Protein AF-A0A4S1EUS1-F1 (afdb_monomer_lite)

Radius of gyration: 32.11 Å; chains: 1; bounding box: 91×52×51 Å

Sequence (97 aa):
MSTVPKASEQQGADNQNDSGGEYFEAPTTEANLQEVSDEHFDTPEVPDSEPTPPDASRIKPRKKPSAISGRKFRKRDLVRIDTLRPSLADRIRSDHP

Structure (mmCIF, N/CA/C/O backbone):
data_AF-A0A4S1EUS1-F1
#
_entry.id   AF-A0A4S1EUS1-F1
#
loop_
_atom_site.group_PDB
_atom_site.id
_atom_site.type_symbol
_atom_site.label_atom_id
_atom_site.label_alt_id
_atom_site.label_comp_id
_atom_site.label_asym_id
_atom_site.label_entity_id
_atom_site.label_seq_id
_atom_site.pdbx_PDB_ins_code
_atom_site.Cartn_x
_atom_site.Cartn_y
_atom_site.Cartn_z
_atom_site.occupancy
_atom_site.B_iso_or_equiv
_atom_site.auth_seq_id
_atom_site.auth_comp_id
_atom_site.auth_asym_id
_atom_site.auth_atom_id
_atom_site.pdbx_PDB_model_num
ATOM 1 N N . MET A 1 1 ? 42.975 32.476 -26.185 1.00 43.25 1 MET A N 1
ATOM 2 C CA . MET A 1 1 ? 41.946 33.135 -27.014 1.00 43.25 1 MET A CA 1
ATOM 3 C C . MET A 1 1 ? 40.612 32.978 -26.304 1.00 43.25 1 MET A C 1
ATOM 5 O O . MET A 1 1 ? 40.061 31.886 -26.297 1.00 43.25 1 MET A O 1
ATOM 9 N N . SER A 1 2 ? 40.180 34.029 -25.604 1.00 52.19 2 SER A N 1
ATOM 10 C CA . SER A 1 2 ? 38.920 34.100 -24.856 1.00 52.19 2 SER A CA 1
ATOM 11 C C . SER A 1 2 ? 37.754 34.373 -25.795 1.00 52.19 2 SER A C 1
ATOM 13 O O . SER A 1 2 ? 37.834 35.342 -26.537 1.00 52.19 2 SER A O 1
ATOM 15 N N . THR A 1 3 ? 36.658 33.617 -25.692 1.00 56.69 3 THR A N 1
ATOM 16 C CA . THR A 1 3 ? 35.304 34.136 -25.955 1.00 56.69 3 THR A CA 1
ATOM 17 C C . THR A 1 3 ? 34.293 33.350 -25.113 1.00 56.69 3 THR A C 1
ATOM 19 O O . THR A 1 3 ? 34.074 32.165 -25.330 1.00 56.69 3 THR A O 1
ATOM 22 N N . VAL A 1 4 ? 33.699 34.006 -24.116 1.00 64.62 4 VAL A N 1
ATOM 23 C CA . VAL A 1 4 ? 32.429 33.591 -23.499 1.00 64.62 4 VAL A CA 1
ATOM 24 C C . VAL A 1 4 ? 31.412 34.645 -23.940 1.00 64.62 4 VAL A C 1
ATOM 26 O O . VAL A 1 4 ? 31.723 35.836 -23.819 1.00 64.62 4 VAL A O 1
ATOM 29 N N . PRO A 1 5 ? 30.256 34.265 -24.512 1.00 59.97 5 PRO A N 1
ATOM 30 C CA . PRO A 1 5 ? 29.298 35.234 -25.010 1.00 59.97 5 PRO A CA 1
ATOM 31 C C . PRO A 1 5 ? 28.584 35.944 -23.858 1.00 59.97 5 PRO A C 1
ATOM 33 O O . PRO A 1 5 ? 28.342 35.396 -22.783 1.00 59.97 5 PRO A O 1
ATOM 36 N N . LYS A 1 6 ? 28.284 37.209 -24.132 1.00 50.94 6 LYS A N 1
ATOM 37 C CA . LYS A 1 6 ? 27.585 38.175 -23.295 1.00 50.94 6 LYS A CA 1
ATOM 38 C C . LYS A 1 6 ? 26.075 38.099 -23.557 1.00 50.94 6 LYS A C 1
ATOM 40 O O . LYS A 1 6 ? 25.673 37.831 -24.682 1.00 50.94 6 LYS A O 1
ATOM 45 N N . ALA A 1 7 ? 25.323 38.479 -22.522 1.00 42.91 7 ALA A N 1
ATOM 46 C CA . ALA A 1 7 ? 23.917 38.897 -22.500 1.00 42.91 7 ALA A CA 1
ATOM 47 C C . ALA A 1 7 ? 22.843 37.793 -22.476 1.00 42.91 7 ALA A C 1
ATOM 49 O O . ALA A 1 7 ? 22.420 37.287 -23.508 1.00 42.91 7 ALA A O 1
ATOM 50 N N . SER A 1 8 ? 22.309 37.543 -21.277 1.00 50.97 8 SER A N 1
ATOM 51 C CA . SER A 1 8 ? 20.881 37.262 -21.112 1.00 50.97 8 SER A CA 1
ATOM 52 C C . SER A 1 8 ? 20.216 38.576 -20.711 1.00 50.97 8 SER A C 1
ATOM 54 O O . SER A 1 8 ? 20.332 39.007 -19.563 1.00 50.97 8 SER A O 1
ATOM 56 N N . GLU A 1 9 ? 19.607 39.257 -21.681 1.00 52.44 9 GLU A N 1
ATOM 57 C CA . GLU A 1 9 ? 18.733 40.399 -21.430 1.00 52.44 9 GLU A CA 1
ATOM 58 C C . GLU A 1 9 ? 17.471 39.943 -20.698 1.00 52.44 9 GLU A C 1
ATOM 60 O O . GLU A 1 9 ? 16.828 38.949 -21.035 1.00 52.44 9 GLU A O 1
ATOM 65 N N . GLN A 1 10 ? 17.154 40.709 -19.663 1.00 54.53 10 GLN A N 1
ATOM 66 C CA . GLN A 1 10 ? 15.907 40.679 -18.930 1.00 54.53 10 GLN A CA 1
ATOM 67 C C . GLN A 1 10 ? 14.763 41.083 -19.867 1.00 54.53 10 GLN A C 1
ATOM 69 O O . GLN A 1 10 ? 14.801 42.161 -20.455 1.00 54.53 10 GLN A O 1
ATOM 74 N N . GLN A 1 11 ? 13.703 40.282 -19.929 1.00 48.19 11 GLN A N 1
ATOM 75 C CA . GLN A 1 11 ? 12.375 40.790 -20.259 1.00 48.19 11 GLN A CA 1
ATOM 76 C C . GLN A 1 11 ? 11.420 40.362 -19.157 1.00 48.19 11 GLN A C 1
ATOM 78 O O . GLN A 1 11 ? 11.226 39.177 -18.889 1.00 48.19 11 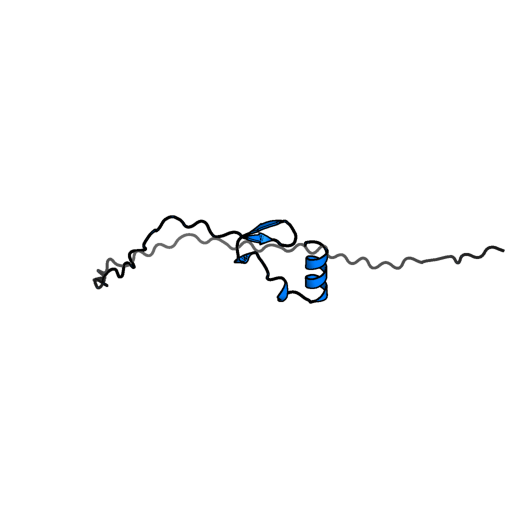GLN A O 1
ATOM 83 N N . GLY A 1 12 ? 10.913 41.380 -18.466 1.00 50.00 12 GLY A N 1
ATOM 84 C CA . GLY A 1 12 ? 9.940 41.250 -17.406 1.00 50.00 12 GLY A CA 1
ATOM 85 C C . GLY A 1 12 ? 8.600 40.755 -17.925 1.00 50.00 12 GLY A C 1
ATOM 86 O O . GLY A 1 12 ? 8.179 41.045 -19.042 1.00 50.00 12 GLY A O 1
ATOM 87 N N . ALA A 1 13 ? 7.919 40.048 -17.043 1.00 49.94 13 ALA A N 1
ATOM 88 C CA . ALA A 1 13 ? 6.477 40.039 -16.994 1.00 49.94 13 ALA A CA 1
ATOM 89 C C . ALA A 1 13 ? 6.128 40.061 -15.509 1.00 49.94 13 ALA A C 1
ATOM 91 O O . ALA A 1 13 ? 6.124 39.029 -14.838 1.00 49.94 13 ALA A O 1
ATOM 92 N N . ASP A 1 14 ? 5.919 41.272 -14.998 1.00 58.19 14 ASP A N 1
ATOM 93 C CA . ASP A 1 14 ? 5.143 41.503 -13.791 1.00 58.19 14 ASP A CA 1
ATOM 94 C C . ASP A 1 14 ? 3.800 40.787 -13.967 1.00 58.19 14 ASP A C 1
ATOM 96 O O . ASP A 1 14 ? 2.961 41.209 -14.760 1.00 58.19 14 ASP A O 1
ATOM 100 N N . ASN A 1 15 ? 3.603 39.668 -13.275 1.00 57.31 15 ASN A N 1
ATOM 101 C CA . ASN A 1 15 ? 2.283 39.069 -13.149 1.00 57.31 15 ASN A CA 1
ATOM 102 C C . ASN A 1 15 ? 1.868 39.172 -11.687 1.00 57.31 15 ASN A C 1
ATOM 104 O O . ASN A 1 15 ? 2.108 38.283 -10.869 1.00 57.31 15 ASN A O 1
ATOM 108 N N . GLN A 1 16 ? 1.328 40.350 -11.376 1.00 59.75 16 GLN A N 1
ATOM 109 C CA . GLN A 1 16 ? 0.619 40.654 -10.147 1.00 59.75 16 GLN A CA 1
ATOM 110 C C . GLN A 1 16 ? -0.604 39.738 -10.055 1.00 59.75 16 GLN A C 1
ATOM 112 O O . GLN A 1 16 ? -1.644 40.025 -10.636 1.00 59.75 16 GLN A O 1
ATOM 117 N N . ASN A 1 17 ? -0.487 38.651 -9.301 1.00 61.94 17 ASN A N 1
ATOM 118 C CA . ASN A 1 17 ? -1.642 37.923 -8.786 1.00 61.94 17 ASN A CA 1
ATOM 119 C C . ASN A 1 17 ? -1.753 38.162 -7.277 1.00 61.94 17 ASN A C 1
ATOM 121 O O . ASN A 1 17 ? -1.785 37.227 -6.483 1.00 61.94 17 ASN A O 1
ATOM 125 N N . ASP A 1 18 ? -1.823 39.438 -6.899 1.00 58.75 18 ASP A N 1
ATOM 126 C CA . ASP A 1 18 ? -2.386 39.876 -5.623 1.00 58.75 18 ASP A CA 1
ATOM 127 C C . ASP A 1 18 ? -3.870 40.181 -5.853 1.00 58.75 18 ASP A C 1
ATOM 129 O O . ASP A 1 18 ? -4.285 41.326 -6.012 1.00 58.75 18 ASP A O 1
ATOM 133 N N . SER A 1 19 ? -4.688 39.134 -5.929 1.00 60.25 19 SER A N 1
ATOM 134 C CA . SER A 1 19 ? -6.140 39.275 -5.826 1.00 60.25 19 SER A CA 1
ATOM 135 C C . SER A 1 19 ? -6.576 38.505 -4.591 1.00 60.25 19 SER A C 1
ATOM 137 O O . SER A 1 19 ? -6.715 37.281 -4.605 1.00 60.25 19 SER A O 1
ATOM 139 N N . GLY A 1 20 ? -6.676 39.247 -3.487 1.00 59.34 20 GLY A N 1
ATOM 140 C CA . GLY A 1 20 ? -7.213 38.768 -2.226 1.00 59.34 20 GLY A CA 1
ATOM 141 C C . GLY A 1 20 ? -8.617 38.218 -2.442 1.00 59.34 20 GLY A C 1
ATOM 142 O O . GLY A 1 20 ? -9.505 38.919 -2.918 1.00 59.34 20 GLY A O 1
ATOM 143 N N . GLY A 1 21 ? -8.801 36.941 -2.115 1.00 59.81 21 GLY A N 1
ATOM 144 C CA . GLY A 1 21 ? -10.124 36.349 -2.030 1.00 59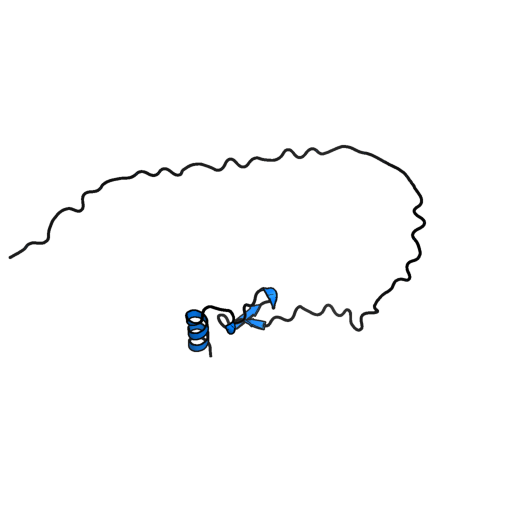.81 21 GLY A CA 1
ATOM 145 C C . GLY A 1 21 ? -10.868 36.983 -0.863 1.00 59.81 21 GLY A C 1
ATOM 146 O O . GLY A 1 21 ? -10.586 36.669 0.290 1.00 59.81 21 GLY A O 1
ATOM 147 N N . GLU A 1 22 ? -11.791 37.883 -1.172 1.00 65.44 22 GLU A N 1
ATOM 148 C CA . GLU A 1 22 ? -12.811 38.367 -0.248 1.00 65.44 22 GLU A CA 1
ATOM 149 C C . GLU A 1 22 ? -13.643 37.153 0.210 1.00 65.44 22 GLU A C 1
ATOM 151 O O . GLU A 1 22 ? -14.370 36.535 -0.575 1.00 65.44 22 GLU A O 1
ATOM 156 N N . TYR A 1 23 ? -13.488 36.751 1.471 1.00 69.25 23 TYR A N 1
ATOM 157 C CA . TYR A 1 23 ? -14.328 35.728 2.085 1.00 69.25 23 TYR A CA 1
ATOM 158 C C . TYR A 1 23 ? -15.708 36.346 2.313 1.00 69.25 23 TYR A C 1
ATOM 160 O O . TYR A 1 23 ? -15.853 37.269 3.110 1.00 69.25 23 TYR A O 1
ATOM 168 N N . PHE A 1 24 ? -16.733 35.847 1.626 1.00 63.03 24 PHE A N 1
ATOM 169 C CA . PHE A 1 24 ? -18.110 36.198 1.960 1.00 63.03 24 PHE A CA 1
ATOM 170 C C . PHE A 1 24 ? -18.463 35.570 3.316 1.00 63.03 24 PHE A C 1
ATOM 172 O O . PHE A 1 24 ? -18.655 34.357 3.411 1.00 63.03 24 PHE A O 1
ATOM 179 N N . GLU A 1 25 ? -18.548 36.386 4.367 1.00 66.56 25 GLU A N 1
ATOM 180 C CA . GLU A 1 25 ? -19.186 35.986 5.621 1.00 66.56 25 GLU A CA 1
ATOM 181 C C . GLU A 1 25 ? -20.700 35.847 5.394 1.00 66.56 25 GLU A C 1
ATOM 183 O O . GLU A 1 25 ? -21.368 36.773 4.931 1.00 66.56 25 GLU A O 1
ATOM 188 N N . ALA A 1 26 ? -21.252 34.668 5.691 1.00 67.25 26 ALA A N 1
ATOM 189 C CA . ALA A 1 26 ? -22.692 34.438 5.642 1.00 67.25 26 ALA A CA 1
ATOM 190 C C . ALA A 1 26 ? -23.358 35.012 6.911 1.00 67.25 26 ALA A C 1
ATOM 192 O O . ALA A 1 26 ? -22.903 34.696 8.014 1.00 67.25 26 ALA A O 1
ATOM 193 N N . PRO A 1 27 ? -24.450 35.793 6.801 1.00 64.69 27 PRO A N 1
ATOM 194 C CA . PRO A 1 27 ? -25.201 36.253 7.964 1.00 64.69 27 PRO A CA 1
ATOM 195 C C . PRO A 1 27 ? -25.846 35.068 8.694 1.00 64.69 27 PRO A C 1
ATOM 197 O O . PRO A 1 27 ? -26.673 34.351 8.129 1.00 64.69 27 PRO A O 1
ATOM 200 N N . THR A 1 28 ? -25.498 34.871 9.964 1.00 59.91 28 THR A N 1
ATOM 201 C CA . THR A 1 28 ? -26.219 33.979 10.878 1.00 59.91 28 THR A CA 1
ATOM 202 C C . THR A 1 28 ? -27.532 34.643 11.292 1.00 59.91 28 THR A C 1
ATOM 204 O O . THR A 1 28 ? -27.546 35.491 12.182 1.00 59.91 28 THR A O 1
ATOM 207 N N . THR A 1 29 ? -28.646 34.285 10.651 1.00 58.22 29 THR A N 1
ATOM 208 C CA . THR A 1 29 ? -29.982 34.640 11.153 1.00 58.22 29 THR A CA 1
ATOM 209 C C . THR A 1 29 ? -30.423 33.604 12.177 1.00 58.22 29 THR A C 1
ATOM 211 O O . THR A 1 29 ? -30.938 32.540 11.831 1.00 58.22 29 THR A O 1
ATOM 214 N N . GLU A 1 30 ? -30.183 33.918 13.445 1.00 51.41 30 GLU A N 1
ATOM 215 C CA . GLU A 1 30 ? -30.885 33.310 14.569 1.00 51.41 30 GLU A CA 1
ATOM 216 C C . GLU A 1 30 ? -32.346 33.792 14.608 1.00 51.41 30 GLU A C 1
ATOM 218 O O . GLU A 1 30 ? -32.660 34.895 14.161 1.00 51.41 30 GLU A O 1
ATOM 223 N N . ALA A 1 31 ? -33.195 32.961 15.215 1.00 49.19 31 ALA A N 1
ATOM 224 C CA . ALA A 1 31 ? -34.595 33.185 15.580 1.00 49.19 31 ALA A CA 1
ATOM 225 C C . ALA A 1 31 ? -35.657 33.001 14.478 1.00 49.19 31 ALA A C 1
ATOM 227 O O . ALA A 1 31 ? -36.013 33.927 13.755 1.00 49.19 31 ALA A O 1
ATOM 228 N N . ASN A 1 32 ? -36.321 31.839 14.502 1.00 41.00 32 ASN A N 1
ATOM 229 C CA . ASN A 1 32 ? -37.774 31.859 14.660 1.00 41.00 32 ASN A CA 1
ATOM 230 C C . ASN A 1 32 ? -38.270 30.592 15.374 1.00 41.00 32 ASN A C 1
ATOM 232 O O . ASN A 1 32 ? -38.043 29.475 14.911 1.00 41.00 32 ASN A O 1
ATOM 236 N N . LEU A 1 33 ? -38.923 30.796 16.519 1.00 50.09 33 LEU A N 1
ATOM 237 C CA . LEU A 1 33 ? -39.715 29.788 17.206 1.00 50.09 33 LEU A CA 1
ATOM 238 C C . LEU A 1 33 ? -40.860 29.351 16.288 1.00 50.09 33 LEU A C 1
ATOM 240 O O . LEU A 1 33 ? -41.634 30.189 15.843 1.00 50.09 33 LEU A O 1
ATOM 244 N N . GLN A 1 34 ? -41.041 28.047 16.110 1.00 42.06 34 GLN A N 1
ATOM 245 C CA . GLN A 1 34 ? -42.375 27.512 15.871 1.00 42.06 34 GLN A CA 1
ATOM 246 C C . GLN A 1 34 ? -42.536 26.254 16.721 1.00 42.06 34 GLN A C 1
ATOM 248 O O . GLN A 1 34 ? -42.150 25.148 16.354 1.00 42.06 34 GLN A O 1
ATOM 253 N N . GLU A 1 35 ? -43.067 26.494 17.912 1.00 49.78 35 GLU A N 1
ATOM 254 C CA . GLU A 1 35 ? -43.804 25.542 18.726 1.00 49.78 35 GLU A CA 1
ATOM 255 C C . GLU A 1 35 ? -44.931 24.959 17.855 1.00 49.78 35 GLU A C 1
ATOM 257 O O . GLU A 1 35 ? -45.847 25.674 17.443 1.00 49.78 35 GLU A O 1
ATOM 262 N N . VAL A 1 36 ? -44.819 23.683 17.480 1.00 45.53 36 VAL A N 1
ATOM 263 C CA . VAL A 1 36 ? -45.900 22.939 16.825 1.00 45.53 36 VAL A CA 1
ATOM 264 C C . VAL A 1 36 ? -45.980 21.552 17.448 1.00 45.53 36 VAL A C 1
ATOM 266 O O . VAL A 1 36 ? -45.084 20.725 17.310 1.00 45.53 36 VAL A O 1
ATOM 269 N N . SER A 1 37 ? -47.100 21.380 18.138 1.00 46.19 37 SER A N 1
ATOM 270 C CA . SER A 1 37 ? -47.899 20.168 18.253 1.00 46.19 37 SER A CA 1
ATOM 271 C C . SER A 1 37 ? -47.305 18.970 18.991 1.00 46.19 37 SER A C 1
ATOM 273 O O . SER A 1 37 ? -46.619 18.110 18.447 1.00 46.19 37 SER A O 1
ATOM 275 N N . ASP A 1 38 ? -47.739 18.908 20.245 1.00 52.34 38 ASP A N 1
ATOM 276 C CA . ASP A 1 38 ? -48.052 17.720 21.031 1.00 52.34 38 ASP A CA 1
ATOM 277 C C . ASP A 1 38 ? -49.019 16.802 20.239 1.00 52.34 38 ASP A C 1
ATOM 279 O O . ASP A 1 38 ? -50.238 16.880 20.374 1.00 52.34 38 ASP A O 1
ATOM 283 N N . GLU A 1 39 ? -48.486 15.984 19.326 1.00 50.25 39 GLU A N 1
ATOM 284 C CA . GLU A 1 39 ? -49.223 14.892 18.679 1.00 50.25 39 GLU A CA 1
ATOM 285 C C . GLU A 1 39 ? -48.557 13.565 19.058 1.00 50.25 39 GLU A C 1
ATOM 287 O O . GLU A 1 39 ? -47.414 13.269 18.707 1.00 50.25 39 GLU A O 1
ATOM 292 N N . HIS A 1 40 ? -49.303 12.788 19.838 1.00 59.75 40 HIS A N 1
ATOM 293 C CA . HIS A 1 40 ? -48.988 11.461 20.343 1.00 59.75 40 HIS A CA 1
ATOM 294 C C . HIS A 1 40 ? -48.755 10.478 19.185 1.00 59.75 40 HIS A C 1
ATOM 296 O O . HIS A 1 40 ? -49.683 9.832 18.692 1.00 59.75 40 HIS A O 1
ATOM 302 N N . PHE A 1 41 ? -47.503 10.349 18.748 1.00 52.88 41 PHE A N 1
ATOM 303 C CA . PHE A 1 41 ? -47.085 9.225 17.924 1.00 52.88 41 PHE A CA 1
ATOM 304 C C . PHE A 1 41 ? -47.091 7.976 18.809 1.00 52.88 41 PHE A C 1
ATOM 306 O O . PHE A 1 41 ? -46.172 7.761 19.599 1.00 52.88 41 PHE A O 1
ATOM 313 N N . ASP A 1 42 ? -48.136 7.155 18.678 1.00 62.56 42 ASP A N 1
ATOM 314 C CA . ASP A 1 42 ? -48.104 5.755 19.103 1.00 62.56 42 ASP A CA 1
ATOM 315 C C . ASP A 1 42 ? -46.996 5.072 18.300 1.00 62.56 42 ASP A C 1
ATOM 317 O O . ASP A 1 42 ? -47.176 4.623 17.165 1.00 62.56 42 ASP A O 1
ATOM 321 N N . THR A 1 43 ? -45.791 5.117 18.859 1.00 65.12 43 THR A N 1
ATOM 322 C CA . THR A 1 43 ? -44.616 4.479 18.287 1.00 65.12 43 THR A CA 1
ATOM 323 C C . THR A 1 43 ? -44.912 2.983 18.297 1.00 65.12 43 THR A C 1
ATOM 325 O O . THR A 1 43 ? -45.087 2.431 19.386 1.00 65.12 43 THR A O 1
ATOM 328 N N . PRO A 1 44 ? -45.016 2.301 17.140 1.00 66.69 44 PRO A N 1
ATOM 329 C CA . PRO A 1 44 ? -45.162 0.857 17.155 1.00 66.69 44 PRO A CA 1
ATOM 330 C C . PRO A 1 44 ? -43.972 0.293 17.925 1.00 66.69 44 PRO A C 1
ATOM 332 O O . PRO A 1 44 ? -42.832 0.678 17.653 1.00 66.69 44 PRO A O 1
ATOM 335 N N . GLU A 1 45 ? -44.242 -0.580 18.896 1.00 62.38 45 GLU A N 1
ATOM 336 C CA . GLU A 1 45 ? -43.227 -1.334 19.628 1.00 62.38 45 GLU A CA 1
ATOM 337 C C . GLU A 1 45 ? -42.564 -2.286 18.624 1.00 62.38 45 GLU A C 1
ATOM 339 O O . GLU A 1 45 ? -42.927 -3.452 18.460 1.00 62.38 45 GLU A O 1
ATOM 344 N N . VAL A 1 46 ? -41.646 -1.727 17.835 1.00 69.12 46 VAL A N 1
ATOM 345 C CA . VAL A 1 46 ? -40.724 -2.489 17.013 1.00 69.12 46 VAL A CA 1
ATOM 346 C C . VAL A 1 46 ? -39.906 -3.264 18.032 1.00 69.12 46 VAL A C 1
ATOM 348 O O . VAL A 1 46 ? -39.272 -2.623 18.870 1.00 69.12 46 VAL A O 1
ATOM 351 N N . PRO A 1 47 ? -39.944 -4.608 18.019 1.00 66.12 47 PRO A N 1
ATOM 352 C CA . PRO A 1 47 ? -39.142 -5.383 18.944 1.00 66.12 47 PRO A CA 1
ATOM 353 C C . PRO A 1 47 ? -37.718 -4.887 18.776 1.00 66.12 47 PRO A C 1
ATOM 355 O O . PRO A 1 47 ? -37.223 -4.888 17.640 1.00 66.12 47 PRO A O 1
ATOM 358 N N . ASP A 1 48 ? -37.114 -4.415 19.870 1.00 64.38 48 ASP A N 1
ATOM 359 C CA . ASP A 1 48 ? -35.706 -4.059 19.919 1.00 64.38 48 ASP A CA 1
ATOM 360 C C . ASP A 1 48 ? -34.958 -5.285 19.413 1.00 64.38 48 ASP A C 1
ATOM 362 O O . ASP A 1 48 ? -34.690 -6.247 20.134 1.00 64.38 48 ASP A O 1
ATOM 366 N N . SER A 1 49 ? -34.687 -5.288 18.109 1.00 61.75 49 SER A N 1
ATOM 367 C CA . SER A 1 49 ? -33.788 -6.215 17.459 1.00 61.75 49 SER A CA 1
ATOM 368 C C . SER A 1 49 ? -32.427 -5.745 17.910 1.00 61.75 49 SER A C 1
ATOM 370 O O . SER A 1 49 ? -31.695 -5.116 17.158 1.00 61.75 49 SER A O 1
ATOM 372 N N . GLU A 1 50 ? -32.154 -5.946 19.192 1.00 63.47 50 GLU A N 1
ATOM 373 C CA . GLU A 1 50 ? -30.868 -5.797 19.806 1.00 63.47 50 GLU A CA 1
ATOM 374 C C . GLU A 1 50 ? -30.086 -7.002 19.288 1.00 63.47 50 GLU A C 1
ATOM 376 O O . GLU A 1 50 ? -30.321 -8.130 19.738 1.00 63.47 50 GLU A O 1
ATOM 381 N N . PRO A 1 51 ? -29.180 -6.851 18.300 1.00 62.16 51 PRO A N 1
ATOM 382 C CA . PRO A 1 51 ? -28.178 -7.876 18.144 1.00 62.16 51 PRO A CA 1
ATOM 383 C C . PRO A 1 51 ? -27.342 -7.764 19.412 1.00 62.16 51 PRO A C 1
ATOM 385 O O . PRO A 1 51 ? -26.453 -6.922 19.447 1.00 62.16 51 PRO A O 1
ATOM 388 N N . THR A 1 52 ? -27.635 -8.548 20.458 1.00 62.34 52 THR A N 1
ATOM 389 C CA . THR A 1 52 ? -26.750 -8.684 21.623 1.00 62.34 52 THR A CA 1
ATOM 390 C C . THR A 1 52 ? -25.340 -8.882 21.075 1.00 62.34 52 THR A C 1
ATOM 392 O O . THR A 1 52 ? -25.075 -9.941 20.493 1.00 62.34 52 THR A O 1
ATOM 395 N N . PRO A 1 53 ? -24.445 -7.879 21.154 1.00 58.62 53 PRO A N 1
ATOM 396 C CA . PRO A 1 53 ? -23.125 -8.042 20.599 1.00 58.62 53 PRO A CA 1
ATOM 397 C C . PRO A 1 5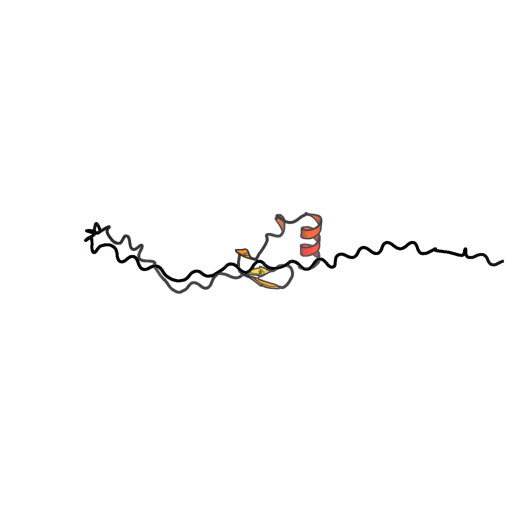3 ? -22.348 -8.868 21.624 1.00 58.62 53 PRO A C 1
ATOM 399 O O . PRO A 1 53 ? -22.179 -8.405 22.758 1.00 58.62 53 PRO A O 1
ATOM 402 N N . PRO A 1 54 ? -21.861 -10.074 21.283 1.00 56.12 54 PRO A N 1
ATOM 403 C CA . PRO A 1 54 ? -20.868 -10.709 22.127 1.00 56.12 54 PRO A CA 1
ATOM 404 C C . PRO A 1 54 ? -19.649 -9.780 22.097 1.00 56.12 54 PRO A C 1
ATOM 406 O O . PRO A 1 54 ? -19.041 -9.567 21.050 1.00 56.12 54 PRO A O 1
ATOM 409 N N . ASP A 1 55 ? -19.354 -9.156 23.233 1.00 53.28 55 ASP A N 1
ATOM 410 C CA . ASP A 1 55 ? -18.231 -8.245 23.441 1.00 53.28 55 ASP A CA 1
ATOM 411 C C . ASP A 1 55 ? -18.287 -6.894 22.707 1.00 53.28 55 ASP A C 1
ATOM 413 O O . ASP A 1 55 ? -17.442 -6.575 21.866 1.00 53.28 55 ASP A O 1
ATOM 417 N N . ALA A 1 56 ? -19.121 -5.972 23.197 1.00 53.25 56 ALA A N 1
ATOM 418 C CA . ALA A 1 56 ? -18.883 -4.528 23.047 1.00 53.25 56 ALA A CA 1
ATOM 419 C C . ALA A 1 56 ? -17.658 -4.033 23.860 1.00 53.25 56 ALA A C 1
ATOM 421 O O . ALA A 1 56 ? -17.606 -2.895 24.337 1.00 53.25 56 ALA A O 1
ATOM 422 N N . SER A 1 57 ? -16.618 -4.865 23.996 1.00 61.16 57 SER A N 1
ATOM 423 C CA . SER A 1 57 ? -15.285 -4.354 24.279 1.00 61.16 57 SER A CA 1
ATOM 424 C C . SER A 1 57 ? -14.949 -3.407 23.131 1.00 61.16 57 SER A C 1
ATOM 426 O O . SER A 1 57 ? -15.070 -3.757 21.964 1.00 61.16 57 SER A O 1
ATOM 428 N N . ARG A 1 58 ? -14.622 -2.154 23.435 1.00 62.00 58 ARG A N 1
ATOM 429 C CA . ARG A 1 58 ? -14.327 -1.108 22.449 1.00 62.00 58 ARG A CA 1
ATOM 430 C C . ARG A 1 58 ? -13.110 -1.551 21.614 1.00 62.00 58 ARG A C 1
ATOM 432 O O . ARG A 1 58 ? -11.974 -1.217 21.958 1.00 62.00 58 ARG A O 1
ATOM 439 N N . ILE A 1 59 ? -13.320 -2.364 20.567 1.00 67.06 59 ILE A N 1
ATOM 440 C CA . ILE A 1 59 ? -12.252 -3.020 19.805 1.00 67.06 59 ILE A CA 1
ATOM 441 C C . ILE A 1 59 ? -11.457 -1.909 19.141 1.00 67.06 59 ILE A C 1
ATOM 443 O O . ILE A 1 59 ? -11.885 -1.303 18.157 1.00 67.06 59 ILE A O 1
ATOM 447 N N . LYS A 1 60 ? -10.288 -1.606 19.711 1.00 73.06 60 LYS A N 1
ATOM 448 C CA . LYS A 1 60 ? -9.417 -0.563 19.179 1.00 73.06 60 LYS A CA 1
ATOM 449 C C . LYS A 1 60 ? -9.174 -0.867 17.697 1.00 73.06 60 LYS A C 1
ATOM 451 O O . LYS A 1 60 ? -8.757 -1.990 17.379 1.00 73.06 60 LYS A O 1
ATOM 456 N N . PRO A 1 61 ? -9.416 0.103 16.795 1.00 77.69 61 PRO A N 1
ATOM 457 C CA . PRO A 1 61 ? -9.282 -0.128 15.369 1.00 77.69 61 PRO A CA 1
ATOM 458 C C . PRO A 1 61 ? -7.880 -0.649 15.069 1.00 77.69 61 PRO A C 1
ATOM 460 O O . PRO A 1 61 ? -6.877 -0.041 15.456 1.00 77.69 61 PRO A O 1
ATOM 463 N N . ARG A 1 62 ? -7.826 -1.813 14.416 1.00 83.88 62 ARG A N 1
ATOM 464 C CA . ARG A 1 62 ? -6.584 -2.524 14.115 1.00 83.88 62 ARG A CA 1
ATOM 465 C C . ARG A 1 62 ? -5.709 -1.627 13.242 1.00 83.88 62 ARG A C 1
ATOM 467 O O . ARG A 1 62 ? -6.074 -1.301 12.113 1.00 83.88 62 ARG A O 1
ATOM 474 N N . LYS A 1 63 ? -4.561 -1.218 13.782 1.00 94.50 63 LYS A N 1
ATOM 475 C CA . LYS A 1 63 ? -3.548 -0.462 13.043 1.00 94.50 63 LYS A CA 1
ATOM 476 C C . LYS A 1 63 ? -2.505 -1.418 12.477 1.00 94.50 63 LYS A C 1
ATOM 478 O O . LYS A 1 63 ? -2.113 -2.367 13.156 1.00 94.50 63 LYS A O 1
ATOM 483 N N . LYS A 1 64 ? -2.053 -1.165 11.253 1.00 92.38 64 LYS A N 1
ATOM 484 C CA . LYS A 1 64 ? -0.979 -1.924 10.597 1.00 92.38 64 LYS A CA 1
ATOM 485 C C . LYS A 1 64 ? 0.212 -0.987 10.349 1.00 92.38 64 LYS A C 1
ATOM 487 O O . LYS A 1 64 ? -0.007 0.219 10.204 1.00 92.38 64 LYS A O 1
ATOM 492 N N . PRO A 1 65 ? 1.457 -1.486 10.391 1.00 93.69 65 PRO A N 1
ATOM 493 C CA . PRO A 1 65 ? 2.618 -0.674 10.049 1.00 93.69 65 PRO A CA 1
ATOM 494 C C . PRO A 1 65 ? 2.561 -0.286 8.567 1.00 93.69 65 PRO A C 1
ATOM 496 O O . PRO A 1 65 ? 2.145 -1.082 7.727 1.00 93.69 65 PRO A O 1
ATOM 499 N N . SER A 1 66 ? 2.946 0.948 8.258 1.00 93.44 66 SER A N 1
ATOM 500 C CA . SER A 1 66 ? 3.218 1.364 6.882 1.00 93.44 66 SER A CA 1
ATOM 501 C C . SER A 1 66 ? 4.514 0.726 6.395 1.00 93.44 66 SER A C 1
ATOM 503 O O . SER A 1 66 ? 5.469 0.629 7.160 1.00 93.44 66 SER A O 1
ATOM 505 N N . ALA A 1 67 ? 4.557 0.341 5.122 1.00 92.50 67 ALA A N 1
ATOM 506 C CA . ALA A 1 67 ? 5.770 -0.203 4.515 1.00 92.50 67 ALA A CA 1
ATOM 507 C C . ALA A 1 67 ? 6.885 0.846 4.387 1.00 92.50 67 ALA A C 1
ATOM 509 O O . ALA A 1 67 ? 8.049 0.506 4.462 1.00 92.50 67 ALA A O 1
ATOM 510 N N . ILE A 1 68 ? 6.521 2.125 4.252 1.00 92.69 68 ILE A N 1
ATOM 511 C CA . ILE A 1 68 ? 7.484 3.215 4.041 1.00 92.69 68 ILE A CA 1
ATOM 512 C C . ILE A 1 68 ? 8.091 3.695 5.366 1.00 92.69 68 ILE A C 1
ATOM 514 O O . ILE A 1 68 ? 9.296 3.843 5.510 1.00 92.69 68 ILE A O 1
ATOM 518 N N . SER A 1 69 ? 7.243 3.976 6.360 1.00 91.81 69 SER A N 1
ATOM 519 C CA . SER A 1 69 ? 7.679 4.613 7.611 1.00 91.81 69 SER A CA 1
ATOM 520 C C . SER A 1 69 ? 7.735 3.644 8.800 1.00 91.81 69 SER A C 1
ATOM 522 O O . SER A 1 69 ? 8.206 4.027 9.870 1.00 91.81 69 SER A O 1
ATOM 524 N N . GLY A 1 70 ? 7.168 2.436 8.699 1.00 91.25 70 GLY A N 1
ATOM 525 C CA . GLY A 1 70 ? 6.974 1.513 9.831 1.00 91.25 70 GLY A CA 1
ATOM 526 C C . GLY A 1 70 ? 5.927 1.983 10.854 1.00 91.25 70 GLY A C 1
ATOM 527 O O . GLY A 1 70 ? 5.419 1.208 11.670 1.00 91.25 70 GLY A O 1
ATOM 528 N N . ARG A 1 71 ? 5.536 3.261 10.799 1.00 94.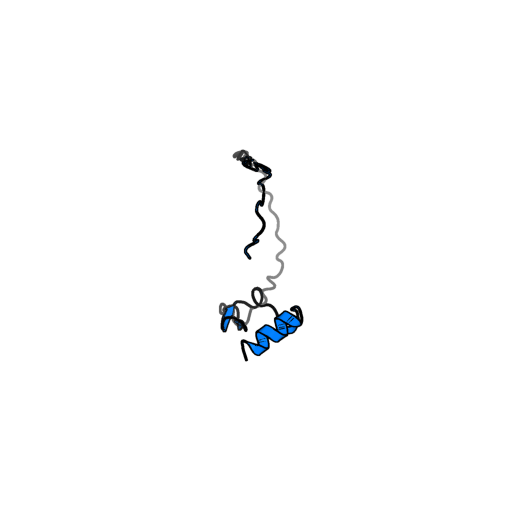19 71 ARG A N 1
ATOM 529 C CA . ARG A 1 71 ? 4.548 3.872 11.687 1.00 94.19 71 ARG A CA 1
ATOM 530 C C . ARG A 1 71 ? 3.172 3.239 11.467 1.00 94.19 71 ARG A C 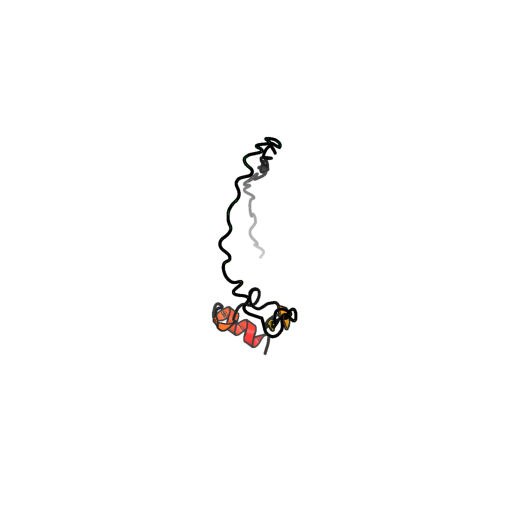1
ATOM 532 O O . ARG A 1 71 ? 2.816 2.883 10.343 1.00 94.19 71 ARG A O 1
ATOM 539 N N . LYS A 1 72 ? 2.417 3.048 12.556 1.00 95.12 72 LYS A N 1
ATOM 540 C CA . LYS A 1 72 ? 1.146 2.306 12.559 1.00 95.12 72 LYS A CA 1
ATOM 541 C C . LYS A 1 72 ? -0.036 3.211 12.215 1.00 95.12 72 LYS A C 1
ATOM 543 O O . LYS A 1 72 ? -0.358 4.120 12.981 1.00 95.12 72 LYS A O 1
ATOM 548 N N . PHE A 1 73 ? -0.749 2.879 11.146 1.00 92.69 73 PHE A N 1
ATOM 549 C CA . PHE A 1 73 ? -1.916 3.617 10.656 1.00 92.69 73 PHE A CA 1
ATOM 550 C C . PHE A 1 73 ? -3.173 2.742 10.627 1.00 92.69 73 PHE A C 1
ATOM 552 O O . PHE A 1 73 ? -3.083 1.511 10.685 1.00 92.69 73 PHE A O 1
ATOM 559 N N . ARG A 1 74 ? -4.365 3.357 10.584 1.00 94.19 74 ARG A N 1
ATOM 560 C CA . ARG A 1 74 ? -5.614 2.601 10.386 1.00 94.19 74 ARG A CA 1
ATOM 561 C C . ARG A 1 74 ? -5.656 2.073 8.952 1.00 94.19 74 ARG A C 1
ATOM 563 O O . ARG A 1 74 ? -5.063 2.659 8.058 1.00 94.19 74 ARG A O 1
ATOM 570 N N . LYS A 1 75 ? -6.427 1.008 8.716 1.00 92.12 75 LYS A N 1
ATOM 571 C CA . LYS A 1 75 ? -6.580 0.406 7.379 1.00 92.12 75 LYS A CA 1
ATOM 572 C C . LYS A 1 75 ? -6.980 1.425 6.300 1.00 92.12 75 LYS A C 1
ATOM 574 O O . LYS A 1 75 ? -6.485 1.327 5.191 1.00 92.12 75 LYS A O 1
ATOM 579 N N . ARG A 1 76 ? -7.836 2.396 6.638 1.00 93.00 76 ARG A N 1
ATOM 580 C CA . ARG A 1 76 ? -8.284 3.455 5.718 1.00 93.00 76 ARG A CA 1
ATOM 581 C C . ARG A 1 76 ? -7.181 4.427 5.285 1.00 93.00 76 ARG A C 1
ATOM 583 O O . ARG A 1 76 ? -7.304 5.033 4.234 1.00 93.00 76 ARG A O 1
ATOM 590 N N . ASP A 1 77 ? -6.134 4.570 6.095 1.00 93.69 77 ASP A N 1
ATOM 591 C CA . ASP A 1 77 ? -5.019 5.475 5.813 1.00 93.69 77 ASP A CA 1
ATOM 592 C C . ASP A 1 77 ? -3.855 4.712 5.140 1.00 93.69 77 ASP A C 1
ATOM 594 O O . ASP A 1 77 ? -2.832 5.301 4.807 1.00 93.69 77 ASP A O 1
ATOM 598 N N . LEU A 1 78 ? -3.979 3.387 4.968 1.00 93.25 78 LEU A N 1
ATOM 599 C CA . LEU A 1 78 ? -2.981 2.547 4.314 1.00 93.25 78 LEU A CA 1
ATOM 600 C C . LEU A 1 78 ? -3.414 2.211 2.893 1.00 93.25 78 LEU A C 1
ATOM 602 O O . LEU A 1 78 ? -4.523 1.731 2.662 1.00 93.25 78 LEU A O 1
ATOM 606 N N . VAL A 1 79 ? -2.484 2.380 1.959 1.00 94.06 79 VAL A N 1
ATOM 607 C CA . VAL A 1 79 ? -2.646 1.980 0.561 1.00 94.06 79 VAL A CA 1
ATOM 608 C C . VAL A 1 79 ? -1.903 0.666 0.331 1.00 94.06 79 VAL A C 1
ATOM 610 O O . VAL A 1 79 ? -0.820 0.449 0.877 1.00 94.06 79 VAL A O 1
ATOM 613 N N . ARG A 1 80 ? -2.488 -0.241 -0.457 1.00 93.19 80 ARG A N 1
ATOM 614 C CA . ARG A 1 80 ? -1.829 -1.499 -0.834 1.00 93.19 80 ARG A CA 1
ATOM 615 C C . ARG A 1 80 ? -0.720 -1.206 -1.843 1.00 93.19 80 ARG A C 1
ATOM 617 O O . ARG A 1 80 ? -0.976 -0.530 -2.837 1.00 93.19 80 ARG A O 1
ATOM 624 N N . ILE A 1 81 ? 0.473 -1.760 -1.624 1.00 94.25 81 ILE A N 1
ATOM 625 C CA . ILE A 1 81 ? 1.637 -1.545 -2.502 1.00 94.25 81 ILE A CA 1
ATOM 626 C C . ILE A 1 81 ? 1.309 -1.938 -3.951 1.00 94.25 81 ILE A C 1
ATOM 628 O O . ILE A 1 81 ? 1.614 -1.185 -4.867 1.00 94.25 81 ILE A O 1
ATOM 632 N N . ASP A 1 82 ? 0.586 -3.042 -4.151 1.00 92.88 82 ASP A N 1
ATOM 633 C CA . ASP A 1 82 ? 0.267 -3.582 -5.485 1.00 92.88 82 ASP A CA 1
ATOM 634 C C . ASP A 1 82 ? -0.719 -2.721 -6.290 1.00 92.88 82 ASP A C 1
ATOM 636 O O . ASP A 1 82 ? -0.891 -2.921 -7.487 1.00 92.88 82 ASP A O 1
ATOM 640 N N . THR A 1 83 ? -1.387 -1.769 -5.633 1.00 95.31 83 THR A N 1
ATOM 641 C CA . THR A 1 83 ? -2.323 -0.837 -6.285 1.00 95.31 83 THR A CA 1
ATOM 642 C C . THR A 1 83 ? -1.660 0.475 -6.706 1.00 95.31 83 THR A C 1
ATOM 644 O O . THR A 1 83 ? -2.292 1.307 -7.352 1.00 95.31 83 THR A O 1
ATOM 647 N N . LEU A 1 84 ? -0.391 0.678 -6.336 1.00 93.81 84 LEU A N 1
ATOM 648 C CA . LEU A 1 84 ? 0.397 1.833 -6.753 1.00 93.81 84 LEU A CA 1
ATOM 649 C C . LEU A 1 84 ? 0.943 1.635 -8.173 1.00 93.81 84 LEU A C 1
ATOM 651 O O . LEU A 1 84 ? 0.945 0.536 -8.725 1.00 93.81 84 LEU A O 1
ATOM 655 N N . ARG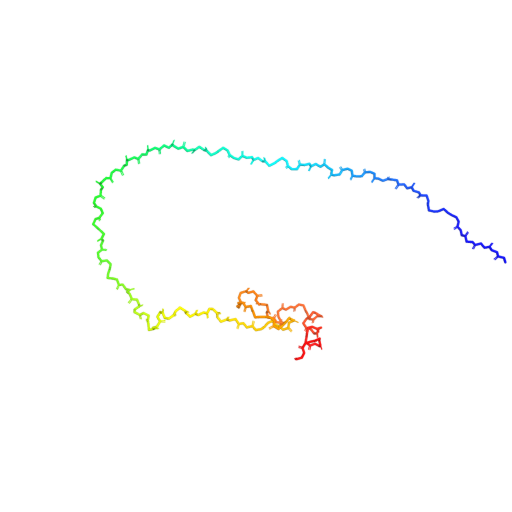 A 1 85 ? 1.464 2.714 -8.765 1.00 97.38 85 ARG A N 1
ATOM 656 C CA . ARG A 1 85 ? 2.207 2.626 -10.030 1.00 97.38 85 ARG A CA 1
ATOM 657 C C . ARG A 1 85 ? 3.391 1.655 -9.881 1.00 97.38 85 ARG A C 1
ATOM 659 O O . ARG A 1 85 ? 4.096 1.773 -8.876 1.00 97.38 85 ARG A O 1
ATOM 666 N N . PRO A 1 86 ? 3.686 0.800 -10.881 1.00 96.19 86 PRO A N 1
ATOM 667 C CA . PRO A 1 86 ? 4.749 -0.206 -10.777 1.00 96.19 86 PRO A CA 1
ATOM 668 C C . PRO A 1 86 ? 6.099 0.378 -10.346 1.00 96.19 86 PRO A C 1
ATOM 670 O O . PRO A 1 86 ? 6.681 -0.068 -9.365 1.00 96.19 86 PRO A O 1
ATOM 673 N N . SER A 1 87 ? 6.521 1.493 -10.958 1.00 96.38 87 SER A N 1
ATOM 674 C CA . SER A 1 87 ? 7.796 2.139 -10.612 1.00 96.38 87 SER A CA 1
ATOM 675 C C . SER A 1 87 ? 7.882 2.638 -9.167 1.00 96.38 87 SER A C 1
ATOM 677 O O . SER A 1 87 ? 8.982 2.803 -8.647 1.00 96.38 87 SER A O 1
ATOM 679 N N . LEU A 1 88 ? 6.754 2.946 -8.520 1.00 95.19 88 LEU A N 1
ATOM 680 C CA . LEU A 1 88 ? 6.719 3.349 -7.114 1.00 95.19 88 LEU A CA 1
ATOM 681 C C . LEU A 1 88 ? 6.661 2.125 -6.197 1.00 95.19 88 LEU A C 1
ATOM 683 O O . LEU A 1 88 ? 7.360 2.095 -5.190 1.00 95.19 88 LEU A O 1
ATOM 687 N N . ALA A 1 89 ? 5.863 1.120 -6.559 1.00 95.88 89 ALA A N 1
ATOM 688 C CA . ALA A 1 89 ? 5.771 -0.132 -5.818 1.00 95.88 89 ALA A CA 1
ATOM 689 C C . ALA A 1 89 ? 7.138 -0.828 -5.714 1.00 95.88 89 ALA A C 1
ATOM 691 O O . ALA A 1 89 ? 7.551 -1.209 -4.619 1.00 95.88 89 ALA A O 1
ATOM 692 N N . ASP A 1 90 ? 7.862 -0.919 -6.830 1.00 95.12 90 ASP A N 1
ATOM 693 C CA . ASP A 1 90 ? 9.173 -1.570 -6.890 1.00 95.12 90 ASP A CA 1
ATOM 694 C C . ASP A 1 90 ? 10.238 -0.808 -6.091 1.00 95.12 90 ASP A C 1
ATOM 696 O O . ASP A 1 90 ? 11.052 -1.424 -5.400 1.00 95.12 90 ASP A O 1
ATOM 700 N N . ARG A 1 91 ? 10.187 0.532 -6.111 1.00 95.38 91 ARG A N 1
ATOM 701 C CA . ARG A 1 91 ? 11.055 1.373 -5.271 1.00 95.38 91 ARG A CA 1
ATOM 702 C C . ARG A 1 91 ? 10.797 1.136 -3.788 1.00 95.38 91 ARG A C 1
ATOM 704 O O . ARG A 1 91 ? 11.732 0.837 -3.062 1.00 95.38 91 ARG A O 1
ATOM 711 N N . ILE A 1 92 ? 9.535 1.166 -3.353 1.00 95.25 92 ILE A N 1
ATOM 712 C CA . ILE A 1 92 ? 9.175 0.946 -1.942 1.00 95.25 92 ILE A CA 1
ATOM 713 C C . ILE A 1 92 ? 9.644 -0.429 -1.450 1.00 95.25 92 ILE A C 1
ATOM 715 O O . ILE A 1 92 ? 10.157 -0.520 -0.342 1.00 95.25 92 ILE A O 1
ATOM 719 N N . ARG A 1 93 ? 9.482 -1.491 -2.252 1.00 93.25 93 ARG A N 1
ATOM 720 C CA . ARG A 1 93 ? 9.939 -2.843 -1.875 1.00 93.25 93 ARG A CA 1
ATOM 721 C C . ARG A 1 93 ? 11.463 -2.950 -1.794 1.00 93.25 93 ARG A C 1
ATOM 723 O O . ARG A 1 93 ? 11.964 -3.693 -0.962 1.00 93.25 93 ARG A O 1
ATOM 730 N N . SER A 1 94 ? 12.181 -2.235 -2.660 1.00 94.62 94 SER A N 1
ATOM 731 C CA . SER A 1 94 ? 13.650 -2.203 -2.648 1.00 94.62 94 SER A CA 1
ATOM 732 C C . SER A 1 94 ? 14.191 -1.408 -1.455 1.00 94.62 94 SER A C 1
ATOM 734 O O . SER A 1 94 ? 15.146 -1.839 -0.816 1.00 94.62 94 SER A O 1
ATOM 736 N N . ASP A 1 95 ? 13.559 -0.274 -1.139 1.00 94.06 95 ASP A N 1
ATOM 737 C CA . ASP A 1 95 ? 13.968 0.618 -0.047 1.00 94.06 95 ASP A CA 1
ATOM 738 C C . ASP A 1 95 ? 13.585 0.061 1.337 1.00 94.06 95 ASP A C 1
ATOM 740 O O . ASP A 1 95 ? 14.238 0.364 2.339 1.00 94.06 95 ASP A O 1
ATOM 744 N N . HIS A 1 96 ? 12.521 -0.748 1.404 1.00 89.62 96 HIS A N 1
ATOM 745 C CA . HIS A 1 96 ? 11.941 -1.256 2.648 1.00 89.62 96 HIS A CA 1
ATOM 746 C C . HIS A 1 96 ? 11.604 -2.764 2.557 1.00 89.62 96 HIS A C 1
ATOM 748 O O . HIS A 1 96 ? 10.442 -3.105 2.301 1.00 89.62 96 HIS A O 1
ATOM 754 N N . PRO A 1 97 ? 12.594 -3.662 2.754 1.00 81.06 97 PRO A N 1
ATOM 755 C CA . PRO A 1 97 ? 12.400 -5.116 2.715 1.00 81.06 97 PRO A CA 1
ATOM 756 C C . PRO A 1 97 ? 11.668 -5.692 3.940 1.00 81.06 97 PRO A C 1
ATOM 758 O O . PRO A 1 97 ? 11.809 -5.139 5.058 1.00 81.06 97 PRO A O 1
#

Foldseek 3Di:
DDDDDDDPDDDDDPDDPPDDPDDDDDDDDDDDDDDDDPDDDPPPPPPPPPPVDPDPPVPPQDWAQALQPRDTDHPVVHDDLVPDDPVSSVVSVVVGD

pLDDT: mean 70.95, std 18.34, range [41.0, 97.38]

Secondary structure (DSSP, 8-state):
------------------------PPP--------------------------TT-------EEE-TTT--EEEGGGPPPGGGS-HHHHHHHHHH--